Protein AF-0000000083585480 (afdb_homodimer)

InterPro domains:
  IPR002100 Transcription factor, MADS-box [PF00319] (10-57)
  IPR002100 Transcription factor, MADS-box [PR00404] (3-23)
  IPR002100 Transcription factor, MADS-box [PR00404] (23-38)
  IPR002100 Transcription factor, MADS-box [PR00404] (38-59)
  IPR002100 Transcription factor, MADS-box [PS00350] (3-57)
  IPR002100 Transcription factor, MADS-box [PS50066] (1-61)
  IPR002100 Transcription factor, MADS-box [SM00432] (1-60)
  IPR033896 MADS MEF2-like, N-terminal [cd00265] (3-59)
  IPR036879 Transcription factor, MADS-box superfamily [G3DSA:3.40.1810.10] (13-82)
  IPR036879 Transcription factor, MADS-box superfamily [SSF55455] (3-63)
  IPR050142 MADS-box/MEF2 Transcription Factor [PTHR48019] (3-71)

Radius of gyration: 16.25 Å; Cα contacts (8 Å, |Δi|>4): 238; chains: 2; bounding box: 29×41×43 Å

pLDDT: mean 79.01, std 20.51, range [36.31, 98.44]

Sequence (168 aa):
MVRGKTQLRRIENAASRQVTFSKRRNGLLKKAFELSVLCDVEVALMVFSPTGRLYEFASAGWNPPSTPPLEFENFTQKVEKMQCMVRGKTQLRRIENAASRQVTFSKRRNGLLKKAFELSVLCDVEVALMVFSPTGRLYEFASAGWNPPSTPPLEFENFTQKVEKMQC

Secondary structure (DSSP, 8-state):
---S--------SHHHHHHHHHHHHHHHHHHHHHHHHHHT--EEEEEE-TT--EEEEE-TT----S--HHHHHHHHHHHHHTT-/---S--------SHHHHHHHHHHHHHHHHHHHHHHHHHHT--EEEEEE-TT--EEEEE-TT-------HHHHHHHHHHHHHTT-

Nearest PDB structures (foldseek):
  6byy-assembly1_B  TM=8.348E-01  e=2.555E-05  Homo sapiens
  1egw-assembly1_B  TM=7.580E-01  e=1.504E-05  Homo sapiens
  3p57-assembly1_D  TM=7.528E-01  e=2.095E-05  Homo sapiens
  1hbx-assembly1_A  TM=6.813E-01  e=1.717E-05  Homo sapiens
  1k6o-assembly1_C  TM=7.083E-01  e=4.954E-05  Homo sapiens

Solvent-accessible surface area (backbone atoms only — not comparable to full-atom values): 9163 Å² total; per-residue (Å²): 125,88,74,61,92,64,78,88,54,59,50,79,54,62,71,60,24,51,53,49,42,54,53,49,50,53,49,51,52,49,50,48,52,48,49,21,43,33,47,66,31,45,31,40,38,39,36,35,43,88,88,56,52,80,46,76,48,65,38,85,73,40,45,11,58,86,49,64,64,60,63,51,48,48,46,49,44,49,55,51,41,25,37,78,124,88,75,62,92,61,76,88,53,58,50,79,54,61,71,60,24,51,53,50,43,54,52,50,50,52,49,52,51,50,50,48,51,47,49,20,42,32,47,66,30,44,30,39,38,39,37,34,44,88,87,56,51,78,46,75,48,66,39,86,74,41,47,10,58,86,49,64,66,60,62,51,46,48,46,49,44,49,55,51,42,21,36,79

Foldseek 3Di:
DPPPPDDDDQDDDPVVNVVCCVVVVVVVQVVQAVCCVVVVDWDKDWDADPVGDIDIDTDPPPPPDVPPPVVVVVVVVVVVVVVD/DPPPPDDDDQDDDPVVNVVCCVVVVVVVQVVQAVCCVVVVDWDKDWDADPVGDIDIDTHPPPPPDPPPPVVVVVVVVVVVVVVD

Structure (mmCIF, N/CA/C/O backbone):
data_AF-0000000083585480-model_v1
#
loop_
_entity.id
_entity.type
_entity.pdbx_description
1 polymer 'Agamous-like MADS-box protein AGL14'
#
loop_
_atom_site.group_PDB
_atom_site.id
_atom_site.type_symbol
_atom_site.label_atom_id
_atom_site.label_alt_id
_atom_site.label_comp_id
_atom_site.label_asym_id
_atom_site.label_entity_id
_atom_site.label_seq_id
_atom_site.pdbx_PDB_ins_code
_atom_site.Cartn_x
_atom_site.Cartn_y
_atom_site.Cartn_z
_atom_site.occupancy
_atom_site.B_iso_or_equiv
_atom_site.auth_seq_id
_atom_site.auth_comp_id
_atom_site.auth_asym_id
_atom_site.auth_atom_id
_atom_site.pdbx_PDB_model_num
ATOM 1 N N . MET A 1 1 ? -3.621 17.375 -15.594 1 36.69 1 MET A N 1
ATOM 2 C CA . MET A 1 1 ? -3.092 17.75 -14.289 1 36.69 1 MET A CA 1
ATOM 3 C C . MET A 1 1 ? -1.708 18.375 -14.43 1 36.69 1 MET A C 1
ATOM 5 O O . MET A 1 1 ? -0.917 17.969 -15.281 1 36.69 1 MET A O 1
ATOM 9 N N . VAL A 1 2 ? -1.592 19.688 -14.211 1 37.06 2 VAL A N 1
ATOM 10 C CA . VAL A 1 2 ? -0.38 20.484 -14.352 1 37.06 2 VAL A CA 1
ATOM 11 C C . VAL A 1 2 ? 0.831 19.672 -13.898 1 37.06 2 VAL A C 1
ATOM 13 O O . VAL A 1 2 ? 0.869 19.188 -12.766 1 37.06 2 VAL A O 1
ATOM 16 N N . ARG A 1 3 ? 1.473 19.094 -14.82 1 44.59 3 ARG A N 1
ATOM 17 C CA . ARG A 1 3 ? 2.633 18.219 -14.719 1 44.59 3 ARG A CA 1
ATOM 18 C C . ARG A 1 3 ? 3.793 18.922 -14.023 1 44.59 3 ARG A C 1
ATOM 20 O O . ARG A 1 3 ? 4.938 18.469 -14.102 1 44.59 3 ARG A O 1
ATOM 27 N N . GLY A 1 4 ? 3.691 20.281 -13.766 1 44.56 4 GLY A N 1
ATOM 28 C CA . GLY A 1 4 ? 4.922 20.844 -13.234 1 44.56 4 GLY A CA 1
ATOM 29 C C . GLY A 1 4 ? 5.473 20.078 -12.047 1 44.56 4 GLY A C 1
ATOM 30 O O . GLY A 1 4 ? 4.758 19.297 -11.43 1 44.56 4 GLY A O 1
ATOM 31 N N . LYS A 1 5 ? 6.816 20 -12.008 1 55.25 5 LYS A N 1
ATOM 32 C CA . LYS A 1 5 ? 7.52 19.375 -10.883 1 55.25 5 LYS A CA 1
ATOM 33 C C . LYS A 1 5 ? 6.984 19.891 -9.555 1 55.25 5 LYS A C 1
ATOM 35 O O . LYS A 1 5 ? 7.426 20.938 -9.055 1 55.25 5 LYS A O 1
ATOM 40 N N . THR A 1 6 ? 5.555 20.062 -9.484 1 62.16 6 THR A N 1
ATOM 41 C CA . THR A 1 6 ? 5.043 20.641 -8.25 1 62.16 6 THR A CA 1
ATOM 42 C C . THR A 1 6 ? 5.449 19.797 -7.047 1 62.16 6 THR A C 1
ATOM 44 O O . THR A 1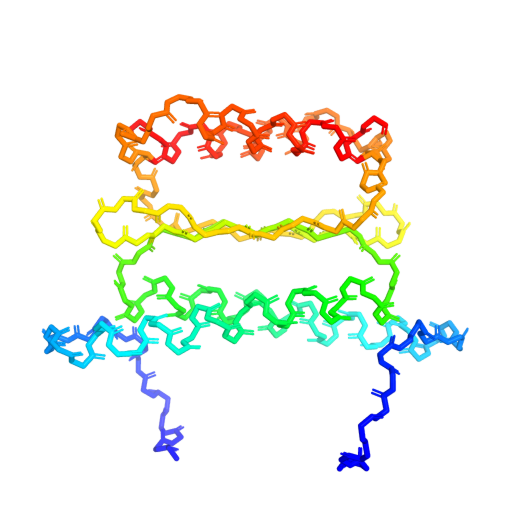 6 ? 5.465 18.578 -7.117 1 62.16 6 THR A O 1
ATOM 47 N N . GLN A 1 7 ? 6.039 20.469 -6.121 1 80.38 7 GLN A N 1
ATOM 48 C CA . GLN A 1 7 ? 6.375 19.875 -4.836 1 80.38 7 GLN A CA 1
ATOM 49 C C . GLN A 1 7 ? 5.145 19.266 -4.164 1 80.38 7 GLN A C 1
ATOM 51 O O . GLN A 1 7 ? 4.074 19.891 -4.152 1 80.38 7 GLN A O 1
ATOM 56 N N . LEU A 1 8 ? 5.168 18.047 -4.012 1 92 8 LEU A N 1
ATOM 57 C CA . LEU A 1 8 ? 4.102 17.375 -3.275 1 92 8 LEU A CA 1
ATOM 58 C C . LEU A 1 8 ? 3.941 17.969 -1.883 1 92 8 LEU A C 1
ATOM 60 O O . LEU A 1 8 ? 4.871 17.922 -1.071 1 92 8 LEU A O 1
ATOM 64 N N . ARG A 1 9 ? 2.797 18.703 -1.69 1 93.56 9 ARG A N 1
ATOM 65 C CA . ARG A 1 9 ? 2.516 19.312 -0.392 1 93.56 9 ARG A CA 1
ATOM 66 C C . ARG A 1 9 ? 1.126 18.922 0.102 1 93.56 9 ARG A C 1
ATOM 68 O O . ARG A 1 9 ? 0.246 18.594 -0.697 1 93.56 9 ARG A O 1
ATOM 75 N N . ARG A 1 10 ? 0.971 19.078 1.41 1 95.88 10 ARG A N 1
ATOM 76 C CA . ARG A 1 10 ? -0.32 18.844 2.047 1 95.88 10 ARG A CA 1
ATOM 77 C C . ARG A 1 10 ? -1.397 19.75 1.46 1 95.88 10 ARG A C 1
ATOM 79 O O . ARG A 1 10 ? -1.161 20.938 1.23 1 95.88 10 ARG A O 1
ATOM 86 N N . ILE A 1 11 ? -2.471 19.125 1.233 1 96.5 11 ILE A N 1
ATOM 87 C CA . ILE A 1 11 ? -3.623 19.906 0.784 1 96.5 11 ILE A CA 1
ATOM 88 C C . ILE A 1 11 ? -4.188 20.719 1.949 1 96.5 11 ILE A C 1
ATOM 90 O O . ILE A 1 11 ? -4.578 20.156 2.973 1 96.5 11 ILE A O 1
ATOM 94 N N . GLU A 1 12 ? -4.305 21.984 1.829 1 97 12 GLU A N 1
ATOM 95 C CA . GLU A 1 12 ? -4.672 22.859 2.928 1 97 12 GLU A CA 1
ATOM 96 C C . GLU A 1 12 ? -6.184 22.906 3.131 1 97 12 GLU A C 1
ATOM 98 O O . GLU A 1 12 ? -6.66 22.984 4.266 1 97 12 GLU A O 1
ATOM 103 N N . ASN A 1 13 ? -6.914 22.969 2.082 1 96.94 13 ASN A N 1
ATOM 104 C CA . ASN A 1 13 ? -8.367 22.938 2.217 1 96.94 13 ASN A CA 1
ATOM 105 C C . ASN A 1 13 ? -8.852 21.594 2.766 1 96.94 13 ASN A C 1
ATOM 107 O O . ASN A 1 13 ? -8.625 20.547 2.154 1 96.94 13 ASN A O 1
ATOM 111 N N . ALA A 1 14 ? -9.516 21.641 3.857 1 95.94 14 ALA A N 1
ATOM 112 C CA . ALA A 1 14 ? -9.906 20.422 4.57 1 95.94 14 ALA A CA 1
ATOM 113 C C . ALA A 1 14 ? -10.867 19.578 3.734 1 95.94 14 ALA A C 1
ATOM 115 O O . ALA A 1 14 ? -10.758 18.359 3.709 1 95.94 14 ALA A O 1
ATOM 116 N N . ALA A 1 15 ? -11.812 20.25 3.195 1 97.06 15 ALA A N 1
ATOM 117 C CA . ALA A 1 15 ? -12.797 19.516 2.395 1 97.06 15 ALA A CA 1
ATOM 118 C C . ALA A 1 15 ? -12.125 18.812 1.219 1 97.06 15 ALA A C 1
ATOM 120 O O . ALA A 1 15 ? -12.391 17.641 0.963 1 97.06 15 ALA A O 1
ATOM 121 N N . SER A 1 16 ? -11.242 19.531 0.553 1 97.88 16 SER A N 1
ATOM 122 C CA . SER A 1 16 ? -10.516 18.938 -0.564 1 97.88 16 SER A CA 1
ATOM 123 C C . SER A 1 16 ? -9.602 17.812 -0.092 1 97.88 16 SER A C 1
ATOM 125 O O . SER A 1 16 ? -9.469 16.781 -0.768 1 97.88 16 SER A O 1
ATOM 127 N N . ARG A 1 17 ? -8.984 17.984 1.03 1 97.38 17 ARG A N 1
ATOM 128 C CA . ARG A 1 17 ? -8.086 16.984 1.589 1 97.38 17 ARG A CA 1
ATOM 129 C C . ARG A 1 17 ? -8.844 15.695 1.904 1 97.38 17 ARG A C 1
ATOM 131 O O . ARG A 1 17 ? -8.352 14.594 1.633 1 97.38 17 ARG A O 1
ATOM 138 N N . GLN A 1 18 ? -9.992 15.875 2.43 1 97 18 GLN A N 1
ATOM 139 C CA . GLN A 1 18 ? -10.805 14.719 2.775 1 97 18 GLN A CA 1
ATOM 140 C C . GLN A 1 18 ? -11.234 13.953 1.527 1 97 18 GLN A C 1
ATOM 142 O O . GLN A 1 18 ? -11.242 12.727 1.518 1 97 18 GLN A O 1
ATOM 147 N N . VAL A 1 19 ? -11.688 14.711 0.53 1 98 19 VAL A N 1
ATOM 148 C CA . VAL A 1 19 ? -12.109 14.086 -0.717 1 98 19 VAL A CA 1
ATOM 149 C C . VAL A 1 19 ? -10.938 13.344 -1.351 1 98 19 VAL A C 1
ATOM 151 O O . VAL A 1 19 ? -11.086 12.203 -1.787 1 98 19 VAL A O 1
ATOM 154 N N 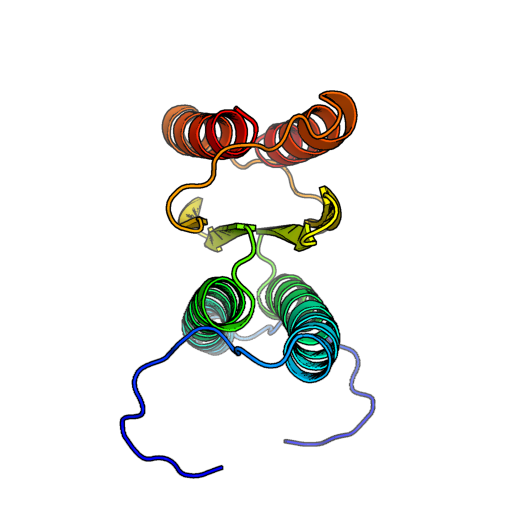. THR A 1 20 ? -9.789 14.008 -1.407 1 97.94 20 THR A N 1
ATOM 155 C CA . THR A 1 20 ? -8.586 13.383 -1.964 1 97.94 20 THR A CA 1
ATOM 156 C C . THR A 1 20 ? -8.211 12.133 -1.179 1 97.94 20 THR A C 1
ATOM 158 O O . THR A 1 20 ? -7.91 11.094 -1.767 1 97.94 20 THR A O 1
ATOM 161 N N . PHE A 1 21 ? -8.242 12.188 0.13 1 97.94 21 PHE A N 1
ATOM 162 C CA . PHE A 1 21 ? -7.914 11.047 0.976 1 97.94 21 PHE A CA 1
ATOM 163 C C . PHE A 1 21 ? -8.766 9.836 0.613 1 97.94 21 PHE A C 1
ATOM 165 O O . PHE A 1 21 ? -8.242 8.734 0.416 1 97.94 21 PHE A O 1
ATOM 172 N N . SER A 1 22 ? -10.023 10.102 0.481 1 97.62 22 SER A N 1
ATOM 173 C CA . SER A 1 22 ? -10.945 9.008 0.189 1 97.62 22 SER A CA 1
ATOM 174 C C . SER A 1 22 ? -10.641 8.375 -1.166 1 97.62 22 SER A C 1
ATOM 176 O O . SER A 1 22 ? -10.609 7.148 -1.291 1 97.62 22 SER A O 1
ATOM 178 N N . LYS A 1 23 ? -10.469 9.203 -2.08 1 98.19 23 LYS A N 1
ATOM 179 C CA . LYS A 1 23 ? -10.234 8.719 -3.438 1 98.19 23 LYS A CA 1
ATOM 180 C C . LYS A 1 23 ? -8.914 7.953 -3.531 1 98.19 23 LYS A C 1
ATOM 182 O O . LYS A 1 23 ? -8.875 6.836 -4.047 1 98.19 23 LYS A O 1
ATOM 187 N N . ARG A 1 24 ? -7.934 8.57 -3.016 1 98.44 24 ARG A N 1
ATOM 188 C CA . ARG A 1 24 ? -6.609 7.965 -3.148 1 98.44 24 ARG A CA 1
ATOM 189 C C . ARG A 1 24 ? -6.488 6.719 -2.281 1 98.44 24 ARG A C 1
ATOM 191 O O . ARG A 1 24 ? -5.812 5.758 -2.656 1 98.44 24 ARG A O 1
ATOM 198 N N . ARG A 1 25 ? -7.02 6.797 -1.148 1 97.62 25 ARG A N 1
ATOM 199 C CA . ARG A 1 25 ? -7.023 5.613 -0.296 1 97.62 25 ARG A CA 1
ATOM 200 C C . ARG A 1 25 ? -7.621 4.414 -1.025 1 97.62 25 ARG A C 1
ATOM 202 O O . ARG A 1 25 ? -7.023 3.338 -1.059 1 97.62 25 ARG A O 1
ATOM 209 N N . ASN A 1 26 ? -8.812 4.641 -1.577 1 97.81 26 ASN A N 1
ATOM 210 C CA . ASN A 1 26 ? -9.477 3.562 -2.305 1 97.81 26 ASN A CA 1
ATOM 211 C C . ASN A 1 26 ? -8.625 3.07 -3.471 1 97.81 26 ASN A C 1
ATOM 213 O O . ASN A 1 26 ? -8.531 1.866 -3.715 1 97.81 26 ASN A O 1
ATOM 217 N N . GLY A 1 27 ? -8.062 4.012 -4.156 1 98.06 27 GLY A N 1
ATOM 218 C CA . GLY A 1 27 ? -7.191 3.643 -5.262 1 98.06 27 GLY A CA 1
ATOM 219 C C . GLY A 1 27 ? -5.988 2.826 -4.82 1 98.06 27 GLY A C 1
ATOM 220 O O . GLY A 1 27 ? -5.613 1.857 -5.484 1 98.06 27 GLY A O 1
ATOM 22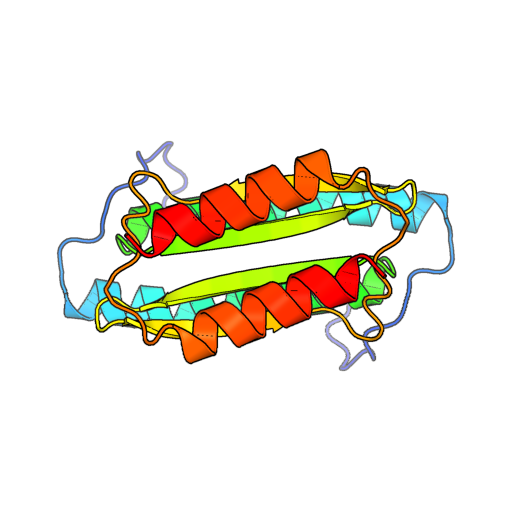1 N N . LEU A 1 28 ? -5.367 3.209 -3.764 1 98.19 28 LEU A N 1
ATOM 222 C CA . LEU A 1 28 ? -4.195 2.52 -3.232 1 98.19 28 LEU A CA 1
ATOM 223 C C . LEU A 1 28 ? -4.539 1.086 -2.844 1 98.19 28 LEU A C 1
ATOM 225 O O . LEU A 1 28 ? -3.799 0.156 -3.174 1 98.19 28 LEU A O 1
ATOM 229 N N . LEU A 1 29 ? -5.691 0.923 -2.186 1 97.38 29 LEU A N 1
ATOM 230 C CA . LEU A 1 29 ? -6.125 -0.408 -1.775 1 97.38 29 LEU A CA 1
ATOM 231 C C . LEU A 1 29 ? -6.391 -1.292 -2.988 1 97.38 29 LEU A C 1
ATOM 233 O O . LEU A 1 29 ? -6.012 -2.465 -3.002 1 97.38 29 LEU A O 1
ATOM 237 N N . LYS A 1 30 ? -6.973 -0.721 -3.977 1 97.31 30 LYS A N 1
ATOM 238 C CA . LYS A 1 30 ? -7.25 -1.464 -5.203 1 97.31 30 LYS A CA 1
ATOM 239 C C . LYS A 1 30 ? -5.953 -1.901 -5.883 1 97.31 30 LYS A C 1
ATOM 241 O O . LYS A 1 30 ? -5.832 -3.047 -6.324 1 97.31 30 LYS A O 1
ATOM 246 N N . LYS A 1 31 ? -5.113 -0.989 -5.938 1 97.94 31 LYS A N 1
ATOM 247 C CA . LYS A 1 31 ? -3.85 -1.297 -6.602 1 97.94 31 LYS A CA 1
ATOM 248 C C . LYS A 1 31 ? -3.072 -2.363 -5.836 1 97.94 31 LYS A C 1
ATOM 250 O O . LYS A 1 31 ? -2.365 -3.176 -6.438 1 97.94 31 LYS A O 1
ATOM 255 N N . ALA A 1 32 ? -3.096 -2.322 -4.543 1 97.38 32 ALA A N 1
ATOM 256 C CA . ALA A 1 32 ? -2.455 -3.354 -3.729 1 97.38 32 ALA A CA 1
ATOM 257 C C . ALA A 1 32 ? -3.049 -4.73 -4.02 1 97.38 32 ALA A C 1
ATOM 259 O O . ALA A 1 32 ? -2.314 -5.707 -4.176 1 97.38 32 ALA A O 1
ATOM 260 N N . PHE A 1 33 ? -4.328 -4.836 -4.051 1 96.12 33 PHE A N 1
ATOM 261 C CA . PHE A 1 33 ? -5.02 -6.074 -4.375 1 96.12 33 PHE A CA 1
ATOM 262 C C . PHE A 1 33 ? -4.613 -6.578 -5.758 1 96.12 33 PHE A C 1
ATOM 264 O O . PHE A 1 33 ? -4.301 -7.758 -5.926 1 96.12 33 PHE A O 1
ATOM 271 N N . GLU A 1 34 ? -4.668 -5.715 -6.691 1 97 34 GLU A N 1
ATOM 272 C CA . GLU A 1 34 ? -4.312 -6.086 -8.055 1 97 34 GLU A CA 1
ATOM 273 C C . GLU A 1 34 ? -2.889 -6.633 -8.125 1 97 34 GLU A C 1
ATOM 275 O O . GLU A 1 34 ? -2.641 -7.648 -8.781 1 97 34 GLU A O 1
ATOM 280 N N . LEU A 1 35 ? -2.02 -5.883 -7.512 1 96.88 35 LEU A N 1
ATOM 281 C CA . LEU A 1 35 ? -0.632 -6.336 -7.5 1 96.88 35 LEU A CA 1
ATOM 282 C C . LEU A 1 35 ? -0.521 -7.746 -6.93 1 96.88 35 LEU A C 1
ATOM 284 O O . LEU A 1 35 ? 0.181 -8.594 -7.488 1 96.88 35 LEU A O 1
ATOM 288 N N . SER A 1 36 ? -1.19 -7.965 -5.805 1 95.69 36 SER A N 1
ATOM 289 C CA . SER A 1 36 ? -1.125 -9.266 -5.145 1 95.69 36 SER A CA 1
ATOM 290 C C . SER A 1 36 ? -1.609 -10.383 -6.066 1 95.69 36 SER A C 1
ATOM 292 O O . SER A 1 36 ? -1.023 -11.461 -6.098 1 95.69 36 SER A O 1
ATOM 294 N N . VAL A 1 37 ? -2.609 -10.164 -6.848 1 95.25 37 VAL A N 1
ATOM 295 C CA . VAL A 1 37 ? -3.205 -11.188 -7.703 1 95.25 37 VAL A CA 1
ATOM 296 C C . VAL A 1 37 ? -2.381 -11.336 -8.977 1 95.25 37 VAL A C 1
ATOM 298 O O . VAL A 1 37 ? -2.027 -12.453 -9.367 1 95.25 37 VAL A O 1
ATOM 301 N N . LEU A 1 38 ? -2.047 -10.258 -9.594 1 96.12 38 LEU A N 1
ATOM 302 C CA . LEU A 1 38 ? -1.34 -10.305 -10.875 1 96.12 38 LEU A CA 1
ATOM 303 C C . LEU A 1 38 ? 0.009 -11 -10.727 1 96.12 38 LEU A C 1
ATOM 305 O O . LEU A 1 38 ? 0.433 -11.734 -11.617 1 96.12 38 LEU A O 1
ATOM 309 N N . CYS A 1 39 ? 0.604 -10.695 -9.602 1 96.81 39 CYS A N 1
ATOM 310 C CA . CYS A 1 39 ? 1.984 -11.148 -9.484 1 96.81 39 CYS A CA 1
ATOM 311 C C . CYS A 1 39 ? 2.105 -12.266 -8.461 1 96.81 39 CYS A C 1
ATOM 313 O O . CYS A 1 39 ? 3.207 -12.742 -8.18 1 96.81 39 CYS A O 1
ATOM 315 N N . ASP A 1 40 ? 1.022 -12.625 -7.871 1 94.12 40 ASP A N 1
ATOM 316 C CA . ASP A 1 40 ? 1.02 -13.695 -6.887 1 94.12 40 ASP A CA 1
ATOM 317 C C . ASP A 1 40 ? 2.035 -13.43 -5.777 1 94.12 40 ASP A C 1
ATOM 319 O O . ASP A 1 40 ? 2.883 -14.281 -5.488 1 94.12 40 ASP A O 1
ATOM 323 N N . VAL A 1 41 ? 1.943 -12.297 -5.223 1 93.56 41 VAL A N 1
ATOM 324 C CA . VAL A 1 41 ? 2.861 -11.898 -4.16 1 93.56 41 VAL A CA 1
ATOM 325 C C . VAL A 1 41 ? 2.072 -11.484 -2.922 1 93.56 41 VAL A C 1
ATOM 327 O O . VAL A 1 41 ? 0.855 -11.297 -2.986 1 93.56 41 VAL A O 1
ATOM 330 N N . GLU A 1 42 ? 2.783 -11.367 -1.859 1 90.12 42 GLU A N 1
ATOM 331 C CA . GLU A 1 42 ? 2.184 -10.93 -0.602 1 90.12 42 GLU A CA 1
ATOM 332 C C . GLU A 1 42 ? 2.297 -9.414 -0.436 1 90.12 42 GLU A C 1
ATOM 334 O O . GLU A 1 42 ? 3.381 -8.844 -0.578 1 90.12 42 GLU A O 1
ATOM 339 N N . VAL A 1 43 ? 1.214 -8.836 -0.173 1 93.31 43 VAL A N 1
ATOM 340 C CA . VAL A 1 43 ? 1.131 -7.395 0.024 1 93.31 43 VAL A CA 1
ATOM 341 C C . VAL A 1 43 ? 0.321 -7.094 1.283 1 93.31 43 VAL A C 1
ATOM 343 O O . VAL A 1 43 ? -0.713 -7.719 1.529 1 93.31 43 VAL A O 1
ATOM 346 N N . ALA A 1 44 ? 0.812 -6.195 2.082 1 90.88 44 ALA A N 1
ATOM 347 C CA . ALA A 1 44 ? 0.08 -5.652 3.225 1 90.88 44 ALA A CA 1
ATOM 348 C C . ALA A 1 44 ? 0.107 -4.125 3.217 1 90.88 44 ALA A C 1
ATOM 350 O O . ALA A 1 44 ? 1.149 -3.518 2.959 1 90.88 44 ALA A O 1
ATOM 351 N N . LEU A 1 45 ? -1.038 -3.518 3.467 1 92.75 45 LEU A N 1
ATOM 352 C CA . LEU A 1 45 ? -1.191 -2.068 3.428 1 92.75 45 LEU A CA 1
ATOM 353 C C . LEU A 1 45 ? -2.072 -1.584 4.574 1 92.75 45 LEU A C 1
ATOM 355 O O . LEU A 1 45 ? -3.105 -2.188 4.867 1 92.75 45 LEU A O 1
ATOM 359 N N . MET A 1 46 ? -1.617 -0.505 5.172 1 91.94 46 MET A N 1
ATOM 360 C CA . MET A 1 46 ? -2.391 0.148 6.223 1 91.94 46 MET A CA 1
ATOM 361 C C . MET A 1 46 ? -2.451 1.655 6 1 91.94 46 MET A C 1
ATOM 363 O O . MET A 1 46 ? -1.425 2.293 5.754 1 91.94 46 MET A O 1
ATOM 367 N N . VAL A 1 47 ? -3.588 2.158 6.129 1 92.94 47 VAL A N 1
ATOM 368 C CA . VAL A 1 47 ? -3.803 3.598 6.02 1 92.94 47 VAL A CA 1
ATOM 369 C C . VAL A 1 47 ? -4.652 4.086 7.191 1 92.94 47 VAL A C 1
ATOM 371 O O . VAL A 1 47 ? -5.715 3.523 7.469 1 92.94 47 VAL A O 1
ATOM 374 N N . PHE A 1 48 ? -4.227 5.086 7.75 1 90.19 48 PHE A N 1
ATOM 375 C CA . PHE A 1 48 ? -4.992 5.672 8.844 1 90.19 48 PHE A CA 1
ATOM 376 C C . PHE A 1 48 ? -5.613 7 8.43 1 90.19 48 PHE A C 1
ATOM 378 O O . PHE A 1 48 ? -4.941 7.836 7.82 1 90.19 48 PHE A O 1
ATOM 385 N N . SER A 1 49 ? -6.84 7.09 8.82 1 89.69 49 SER A N 1
ATOM 386 C CA . SER A 1 49 ? -7.457 8.391 8.602 1 89.69 49 SER A CA 1
ATOM 387 C C . SER A 1 49 ? -6.992 9.406 9.648 1 89.69 49 SER A C 1
ATOM 389 O O . SER A 1 49 ? -6.414 9.031 10.664 1 89.69 49 SER A O 1
ATOM 391 N N . PRO A 1 50 ? -7.34 10.703 9.305 1 87.94 50 PRO A N 1
ATOM 392 C CA . PRO A 1 50 ? -7.02 11.727 10.312 1 87.94 50 PRO A CA 1
ATOM 393 C C . PRO A 1 50 ? -7.742 11.492 11.633 1 87.94 50 PRO A C 1
ATOM 395 O O . PRO A 1 50 ? -7.238 11.883 12.695 1 87.94 50 PRO A O 1
ATOM 398 N N . THR A 1 51 ? -8.852 10.875 11.586 1 87.38 51 THR A N 1
ATOM 399 C CA . THR A 1 51 ? -9.625 10.625 12.797 1 87.38 51 THR A CA 1
ATOM 400 C C . THR A 1 51 ? -9.172 9.336 13.477 1 87.38 51 THR A C 1
ATOM 402 O O . THR A 1 51 ? -9.695 8.961 14.523 1 87.38 51 THR A O 1
ATOM 405 N N . GLY A 1 52 ? -8.281 8.531 12.828 1 81.31 52 GLY A N 1
ATOM 406 C CA . GLY A 1 52 ? -7.727 7.336 13.445 1 81.31 52 GLY A CA 1
ATOM 407 C C . GLY A 1 52 ? -8.344 6.055 12.922 1 81.31 52 GLY A C 1
ATOM 408 O O . GLY A 1 52 ? -8.023 4.965 13.398 1 81.31 52 GLY A O 1
ATOM 409 N N . ARG A 1 53 ? -9.242 6.25 12.016 1 86.75 53 ARG A N 1
ATOM 410 C CA . ARG A 1 53 ? -9.828 5.051 11.422 1 86.75 53 ARG A CA 1
ATOM 411 C C . ARG A 1 53 ? -8.82 4.316 10.547 1 86.75 53 ARG A C 1
ATOM 413 O O . ARG A 1 53 ? -8.117 4.934 9.75 1 86.75 53 ARG A O 1
ATOM 420 N N . LEU A 1 54 ? -8.758 2.932 10.766 1 85.69 54 LEU A N 1
ATOM 421 C CA . LEU A 1 54 ? -7.797 2.121 10.031 1 85.69 54 LEU A CA 1
ATOM 422 C C . LEU A 1 54 ? -8.438 1.52 8.781 1 85.69 54 LEU A C 1
ATOM 424 O O . LEU A 1 54 ? -9.531 0.959 8.852 1 85.69 54 LEU A O 1
ATOM 428 N N . TYR A 1 55 ? -7.855 1.683 7.594 1 91.38 55 TYR A N 1
ATOM 429 C CA . TYR A 1 55 ? -8.117 0.962 6.352 1 91.38 55 TYR A CA 1
ATOM 430 C C . TYR A 1 55 ? -6.969 0.025 6.008 1 91.38 55 TYR A C 1
ATOM 432 O O . TYR A 1 55 ? -5.797 0.41 6.098 1 91.38 55 TYR A O 1
ATOM 440 N N . GLU A 1 56 ? -7.289 -1.201 5.652 1 88.69 56 GLU A N 1
ATOM 441 C CA . GLU A 1 56 ? -6.18 -2.127 5.449 1 88.69 56 GLU A CA 1
ATOM 442 C C . GLU A 1 56 ? -6.492 -3.129 4.34 1 88.69 56 GLU A C 1
ATOM 444 O O . GLU A 1 56 ? -7.656 -3.324 3.982 1 88.69 56 GLU A O 1
ATOM 449 N N . PHE A 1 57 ? -5.441 -3.666 3.785 1 90.94 57 PHE A N 1
ATOM 450 C CA . PHE A 1 57 ? -5.438 -4.773 2.836 1 90.94 57 PHE A CA 1
ATOM 451 C C . PHE A 1 57 ? -4.281 -5.727 3.121 1 90.94 57 PHE A C 1
ATOM 453 O O . PHE A 1 57 ? -3.174 -5.289 3.441 1 90.94 57 PHE A O 1
ATOM 460 N N . ALA A 1 58 ? -4.613 -7 3.119 1 88 58 ALA A N 1
ATOM 461 C CA . ALA A 1 58 ? -3.594 -8.039 3.193 1 88 58 ALA A CA 1
ATOM 462 C C . ALA A 1 58 ? -3.906 -9.188 2.232 1 88 58 ALA A C 1
ATOM 464 O O . ALA A 1 58 ? -5.055 -9.617 2.131 1 88 58 ALA A O 1
ATOM 465 N N . SER A 1 59 ? -2.873 -9.508 1.384 1 87.62 59 SER A N 1
ATOM 466 C CA . SER A 1 59 ? -3.059 -10.594 0.426 1 87.62 59 SER A CA 1
ATOM 467 C C . SER A 1 59 ? -3.48 -11.883 1.125 1 87.62 59 SER A C 1
ATOM 469 O O . SER A 1 59 ? -3.195 -12.078 2.309 1 87.62 59 SER A O 1
ATOM 471 N N . ALA A 1 60 ? -4.23 -12.742 0.177 1 65.62 60 ALA A N 1
ATOM 472 C CA . ALA A 1 60 ? -4.742 -14.008 0.706 1 65.62 60 ALA A CA 1
ATOM 473 C C . ALA A 1 60 ? -3.604 -14.984 0.985 1 65.62 60 ALA A C 1
ATOM 475 O O . ALA A 1 60 ? -2.686 -15.125 0.174 1 65.62 60 ALA A O 1
ATOM 476 N N . GLY A 1 61 ? -3.699 -15.727 1.851 1 57.56 61 GLY A N 1
ATOM 477 C CA . GLY A 1 61 ? -2.758 -16.781 2.186 1 57.56 61 GLY A CA 1
ATOM 478 C C . GLY A 1 61 ? -1.465 -16.266 2.785 1 57.56 61 GLY A C 1
ATOM 479 O O . GLY A 1 61 ? -0.443 -16.953 2.768 1 57.56 61 GLY A O 1
ATOM 480 N N . TRP A 1 62 ? -1.354 -15.109 2.822 1 49.66 62 TRP A N 1
ATOM 481 C CA . TRP A 1 62 ? -0.151 -14.531 3.406 1 49.66 62 TRP A CA 1
ATOM 482 C C . TRP A 1 62 ? 0.46 -15.469 4.441 1 49.66 62 TRP A C 1
ATOM 484 O O . TRP A 1 62 ? -0.133 -15.719 5.492 1 49.66 62 TRP A O 1
ATOM 494 N N . ASN A 1 63 ? 1.07 -16.547 3.834 1 43.91 63 ASN A N 1
ATOM 495 C CA . ASN A 1 63 ? 1.938 -17.375 4.66 1 43.91 63 ASN A CA 1
ATOM 496 C C . ASN A 1 63 ? 3.312 -16.734 4.848 1 43.91 63 ASN A C 1
ATOM 498 O O . ASN A 1 63 ? 4.016 -16.469 3.873 1 43.91 63 ASN A O 1
ATOM 502 N N . PRO A 1 64 ? 3.598 -16.141 5.848 1 43.22 64 PRO A N 1
ATOM 503 C CA . PRO A 1 64 ? 4.867 -15.422 6 1 43.22 64 PRO A CA 1
ATOM 504 C C . PRO A 1 64 ? 6.066 -16.234 5.523 1 43.22 64 PRO A C 1
ATOM 506 O O . PRO A 1 64 ? 6.191 -17.422 5.867 1 43.22 64 PRO A O 1
ATOM 509 N N . PRO A 1 65 ? 6.445 -16.188 4.23 1 42.31 65 PRO A N 1
ATOM 510 C CA . PRO A 1 65 ? 7.723 -16.906 4.117 1 42.31 65 PRO A CA 1
ATOM 511 C C . PRO A 1 65 ? 8.633 -16.672 5.324 1 42.31 65 PRO A C 1
ATOM 513 O O . PRO A 1 65 ? 8.453 -15.703 6.066 1 42.31 65 PRO A O 1
ATOM 516 N N . SER A 1 66 ? 9.461 -17.641 5.777 1 44.16 66 SER A N 1
ATOM 517 C CA . SER A 1 66 ? 10.555 -17.5 6.734 1 44.16 66 SER A CA 1
ATOM 518 C C . SER A 1 66 ? 11.266 -16.156 6.559 1 44.16 66 SER A C 1
ATOM 520 O O . SER A 1 66 ? 12.195 -16.047 5.762 1 44.16 66 SER A O 1
ATOM 522 N N . THR A 1 67 ? 10.664 -15.109 6.086 1 49.66 67 THR A N 1
ATOM 523 C CA . THR A 1 67 ? 11.461 -13.883 6.016 1 49.66 67 THR A CA 1
ATOM 524 C C . THR A 1 67 ? 12.148 -13.609 7.352 1 49.66 67 THR A C 1
ATOM 526 O O . THR A 1 67 ? 11.609 -13.93 8.414 1 49.66 67 THR A O 1
ATOM 529 N N . PRO A 1 68 ? 13.367 -13.273 7.234 1 50.91 68 PRO A N 1
ATOM 530 C CA . PRO A 1 68 ? 14.102 -13.102 8.492 1 50.91 68 PRO A CA 1
ATOM 531 C C . PRO A 1 68 ? 13.352 -12.234 9.5 1 50.91 68 PRO A C 1
ATOM 533 O O . PRO A 1 68 ? 12.703 -11.258 9.117 1 50.91 68 PRO A O 1
ATOM 536 N N . PRO A 1 69 ? 12.992 -12.805 10.586 1 53.19 69 PRO A N 1
ATOM 537 C CA . PRO A 1 69 ? 12.336 -12.195 11.742 1 53.19 69 PRO A CA 1
ATOM 538 C C . PRO A 1 69 ? 12.719 -10.727 11.938 1 53.19 69 PRO A C 1
ATOM 540 O O . PRO A 1 69 ? 11.914 -9.93 12.406 1 53.19 69 PRO A O 1
ATOM 543 N N . LEU A 1 70 ? 13.828 -10.469 11.438 1 57.94 70 LEU A N 1
ATOM 544 C CA . LEU A 1 70 ? 14.328 -9.141 11.766 1 57.94 70 LEU A CA 1
ATOM 545 C C . LEU A 1 70 ? 13.609 -8.07 10.953 1 57.94 70 LEU A C 1
ATOM 547 O O . LEU A 1 70 ? 13.281 -7.004 11.477 1 57.94 70 LEU A O 1
ATOM 551 N N . GLU A 1 71 ? 13.477 -8.336 9.688 1 61.25 71 GLU A N 1
ATOM 552 C CA . GLU A 1 71 ? 12.836 -7.32 8.859 1 61.25 71 GLU A CA 1
ATOM 553 C C . GLU A 1 71 ? 11.375 -7.117 9.273 1 61.25 71 GLU A C 1
ATOM 555 O O . GLU A 1 71 ? 10.891 -5.984 9.328 1 61.25 71 GLU A O 1
ATOM 560 N N . PHE A 1 72 ? 10.867 -8.148 9.586 1 61.62 72 PHE A N 1
ATOM 561 C CA . PHE A 1 72 ? 9.484 -8.094 10.047 1 61.62 72 PHE A CA 1
ATOM 562 C C . PHE A 1 72 ? 9.391 -7.359 11.383 1 61.62 72 PHE A C 1
ATOM 564 O O . PHE A 1 72 ? 8.445 -6.602 11.609 1 61.62 72 PHE A O 1
ATOM 571 N N . GLU A 1 73 ? 10.328 -7.781 12.133 1 62.12 73 GLU A N 1
ATOM 572 C CA . GLU A 1 73 ? 10.375 -7.129 13.438 1 62.12 73 GLU A CA 1
ATOM 573 C C . GLU A 1 73 ? 10.539 -5.621 13.297 1 62.12 73 GLU A C 1
ATOM 575 O O . GLU A 1 73 ? 9.914 -4.852 14.031 1 62.12 73 GLU A O 1
ATOM 580 N N . ASN A 1 74 ? 11.375 -5.355 12.344 1 62.66 74 ASN A N 1
ATOM 581 C CA . ASN A 1 74 ? 11.586 -3.928 12.125 1 62.66 74 ASN A CA 1
ATOM 582 C C . ASN A 1 74 ? 10.32 -3.242 11.625 1 62.66 74 ASN A C 1
ATOM 584 O O . ASN A 1 74 ? 10.008 -2.127 12.047 1 62.66 74 ASN A O 1
ATOM 588 N N . PHE A 1 75 ? 9.734 -3.951 10.789 1 64.88 75 PHE A N 1
ATOM 589 C CA . PHE A 1 75 ? 8.492 -3.393 10.273 1 64.88 75 PHE A CA 1
ATOM 590 C C . PHE A 1 75 ? 7.434 -3.309 11.367 1 64.88 75 PHE A C 1
ATOM 592 O O . PHE A 1 75 ? 6.738 -2.299 11.492 1 64.88 75 PHE A O 1
ATOM 599 N N . THR A 1 76 ? 7.336 -4.422 12.047 1 64.81 76 THR A N 1
ATOM 600 C CA . THR A 1 76 ? 6.379 -4.434 13.148 1 64.81 76 THR A CA 1
ATOM 601 C C . THR A 1 76 ? 6.703 -3.336 14.164 1 64.81 76 THR A C 1
ATOM 603 O O . THR A 1 76 ? 5.797 -2.705 14.711 1 64.81 76 THR A O 1
ATOM 606 N N . GLN A 1 77 ? 7.961 -3.209 14.336 1 63.12 77 GLN A N 1
ATOM 607 C CA . GLN A 1 77 ? 8.375 -2.145 15.242 1 63.12 77 GLN A CA 1
ATOM 608 C C . GLN A 1 77 ? 8.016 -0.771 14.68 1 63.12 77 GLN A C 1
ATOM 610 O O . GLN A 1 77 ? 7.574 0.111 15.422 1 63.12 77 GLN A O 1
ATOM 61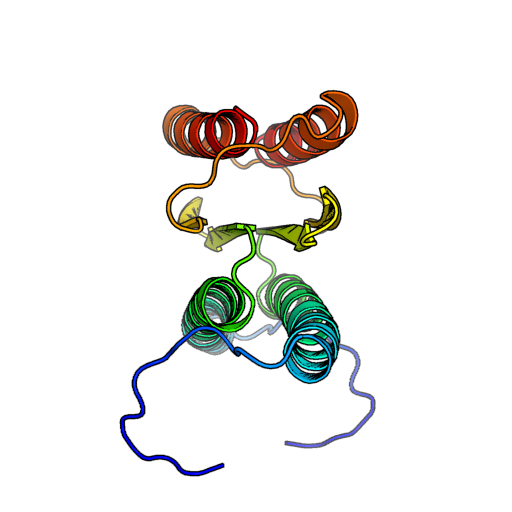5 N N . LYS A 1 78 ? 8.305 -0.77 13.469 1 61.78 78 LYS A N 1
ATOM 616 C CA . LYS A 1 78 ? 7.965 0.488 12.805 1 61.78 78 LYS A CA 1
ATOM 617 C C . LYS A 1 78 ? 6.461 0.752 12.875 1 61.78 78 LYS A C 1
ATOM 619 O O . LYS A 1 78 ? 6.035 1.881 13.125 1 61.78 78 LYS A O 1
ATOM 624 N N . VAL A 1 79 ? 5.777 -0.367 12.648 1 63.66 79 VAL A N 1
ATOM 625 C CA . VAL A 1 79 ? 4.324 -0.258 12.703 1 63.66 79 VAL A CA 1
ATOM 626 C C . VAL A 1 79 ? 3.881 0.043 14.133 1 63.66 79 VAL A C 1
ATOM 628 O O . VAL A 1 79 ? 2.912 0.773 14.352 1 63.66 79 VAL A O 1
ATOM 631 N N . GLU A 1 80 ? 4.668 -0.724 15.047 1 60.66 80 GLU A N 1
ATOM 632 C CA . GLU A 1 80 ? 4.398 -0.492 16.469 1 60.66 80 GLU A CA 1
ATOM 633 C C . GLU A 1 80 ? 4.684 0.957 16.844 1 60.66 80 GLU A C 1
ATOM 635 O O . GLU A 1 80 ? 3.973 1.538 17.672 1 60.66 80 GLU A O 1
ATOM 640 N N . LYS A 1 81 ? 5.727 1.527 16.328 1 56.88 81 LYS A N 1
ATOM 641 C CA . LYS A 1 81 ? 6.102 2.906 16.641 1 56.88 81 LYS A CA 1
ATOM 642 C C . LYS A 1 81 ? 5.133 3.893 15.992 1 56.88 81 LYS A C 1
ATOM 644 O O . LYS A 1 81 ? 4.98 5.023 16.469 1 56.88 81 LYS A O 1
ATOM 649 N N . MET A 1 82 ? 4.508 3.457 14.945 1 54.19 82 MET A N 1
ATOM 650 C CA . MET A 1 82 ? 3.471 4.266 14.312 1 54.19 82 MET A CA 1
ATOM 651 C C . MET A 1 82 ? 2.307 4.504 15.266 1 54.19 82 MET A C 1
ATOM 653 O O . MET A 1 82 ? 1.575 5.488 15.125 1 54.19 82 MET A O 1
ATOM 657 N N . GLN A 1 83 ? 2.191 3.635 16.234 1 47.28 83 GLN A N 1
ATOM 658 C CA . GLN A 1 83 ? 1.065 3.656 17.172 1 47.28 83 GLN A CA 1
ATOM 659 C C . GLN A 1 83 ? 1.377 4.512 18.391 1 47.28 83 GLN A C 1
ATOM 661 O O . GLN A 1 83 ? 0.471 4.887 19.141 1 47.28 83 GLN A O 1
ATOM 666 N N . CYS A 1 84 ? 2.723 4.684 18.672 1 41.03 84 CYS A N 1
ATOM 667 C CA . CYS A 1 84 ? 3.033 5.406 19.906 1 41.03 84 CYS A CA 1
ATOM 668 C C . CYS A 1 84 ? 3.172 6.902 19.641 1 41.03 84 CYS A C 1
ATOM 670 O O . CYS A 1 84 ? 3.672 7.301 18.578 1 41.03 84 CYS A O 1
ATOM 672 N N . MET B 1 1 ? -5.562 -0.035 -22.562 1 37.34 1 MET B N 1
ATOM 673 C CA . MET B 1 1 ? -5.605 -1.347 -21.922 1 37.34 1 MET B CA 1
ATOM 674 C C . MET B 1 1 ? -7.027 -1.898 -21.906 1 37.34 1 MET B C 1
ATOM 676 O O . MET B 1 1 ? -7.992 -1.14 -21.781 1 37.34 1 MET B O 1
ATOM 680 N N . VAL B 1 2 ? -7.293 -2.955 -22.641 1 36.31 2 VAL B N 1
ATOM 681 C CA . VAL B 1 2 ? -8.594 -3.584 -22.828 1 36.31 2 VAL B CA 1
ATOM 682 C C . VAL B 1 2 ? -9.391 -3.527 -21.531 1 36.31 2 VAL B C 1
ATOM 684 O O . VAL B 1 2 ? -8.922 -3.984 -20.484 1 36.31 2 VAL B O 1
ATOM 687 N N . ARG B 1 3 ? -10.234 -2.611 -21.438 1 44.25 3 ARG B N 1
ATOM 688 C CA . ARG B 1 3 ? -11.125 -2.256 -20.344 1 44.25 3 ARG B CA 1
ATOM 689 C C . ARG B 1 3 ? -12.031 -3.426 -19.969 1 44.25 3 ARG B C 1
ATOM 691 O O . ARG B 1 3 ? -13.023 -3.25 -19.266 1 44.25 3 ARG B O 1
ATOM 698 N N . GLY B 1 4 ? -12.094 -4.527 -20.844 1 44.31 4 GLY B N 1
ATOM 699 C CA . GLY B 1 4 ? -13.109 -5.504 -20.469 1 44.31 4 GLY B CA 1
ATOM 700 C C . GLY B 1 4 ? -12.992 -5.961 -19.031 1 44.31 4 GLY B C 1
ATOM 701 O O . GLY B 1 4 ? -11.953 -5.77 -18.391 1 44.31 4 GLY B O 1
ATOM 702 N N . LYS B 1 5 ? -14.172 -6.164 -18.406 1 55.16 5 LYS B N 1
ATOM 703 C CA . LYS B 1 5 ? -14.258 -6.691 -17.047 1 55.16 5 LYS B CA 1
ATOM 704 C C . LYS B 1 5 ? -13.336 -7.895 -16.875 1 55.16 5 LYS B C 1
ATOM 706 O O . LYS B 1 5 ? -13.719 -9.023 -17.188 1 55.16 5 LYS B O 1
ATOM 711 N N . THR B 1 6 ? -12.078 -7.785 -17.516 1 61.69 6 THR B N 1
ATOM 712 C CA . THR B 1 6 ? -11.234 -8.969 -17.422 1 61.69 6 THR B CA 1
ATOM 713 C C . THR B 1 6 ? -10.969 -9.336 -15.969 1 61.69 6 THR B C 1
ATOM 715 O O . THR B 1 6 ? -10.805 -8.461 -15.125 1 61.69 6 THR B O 1
ATOM 718 N N . GLN B 1 7 ? -11.242 -10.57 -15.703 1 80.44 7 GLN B N 1
ATOM 719 C CA . GLN B 1 7 ? -10.945 -11.141 -14.391 1 80.44 7 GLN B CA 1
ATOM 720 C C . GLN B 1 7 ? -9.469 -11 -14.055 1 80.44 7 GLN B C 1
ATOM 722 O O . GLN B 1 7 ? -8.602 -11.242 -14.898 1 80.44 7 GLN B O 1
ATOM 727 N N . LEU B 1 8 ? -9.211 -10.258 -13.086 1 91.94 8 LEU B N 1
ATOM 728 C CA . LEU B 1 8 ? -7.848 -10.141 -12.586 1 91.94 8 LEU B CA 1
ATOM 729 C C . LEU B 1 8 ? -7.266 -11.508 -12.25 1 91.94 8 LEU B C 1
ATOM 731 O O . LEU B 1 8 ? -7.789 -12.219 -11.391 1 91.94 8 LEU B O 1
ATOM 735 N N . ARG B 1 9 ? -6.281 -11.938 -13.102 1 93.56 9 ARG B N 1
ATOM 736 C CA . ARG B 1 9 ? -5.621 -13.219 -12.875 1 93.56 9 ARG B CA 1
ATOM 737 C C . ARG B 1 9 ? -4.105 -13.055 -12.859 1 93.56 9 ARG B C 1
ATOM 739 O O . ARG B 1 9 ? -3.566 -12.117 -13.445 1 93.56 9 ARG B O 1
ATOM 746 N N . ARG B 1 10 ? -3.473 -14.078 -12.258 1 95.88 10 ARG B N 1
ATOM 747 C CA . ARG B 1 10 ? -2.016 -14.141 -12.227 1 95.88 10 ARG B CA 1
ATOM 748 C C . ARG B 1 10 ? -1.437 -14.148 -13.633 1 95.88 10 ARG B C 1
ATOM 750 O O . ARG B 1 10 ? -1.947 -14.844 -14.516 1 95.88 10 ARG B O 1
ATOM 757 N N . ILE B 1 11 ? -0.445 -13.383 -13.773 1 96.5 11 ILE B N 1
ATOM 758 C CA . ILE B 1 11 ? 0.273 -13.391 -15.047 1 96.5 11 ILE B CA 1
ATOM 759 C C . ILE B 1 11 ? 1.099 -14.664 -15.172 1 96.5 11 ILE B C 1
ATOM 761 O O . ILE B 1 11 ? 1.964 -14.938 -14.336 1 96.5 11 ILE B O 1
ATOM 765 N N . GLU B 1 12 ? 0.938 -15.43 -16.172 1 97.06 12 GLU B N 1
ATOM 766 C CA . GLU B 1 12 ? 1.546 -16.75 -16.312 1 97.06 12 GLU B CA 1
ATOM 767 C C . GLU B 1 12 ? 2.984 -16.641 -16.812 1 97.06 12 GLU B C 1
ATOM 769 O O . GLU B 1 12 ? 3.85 -17.422 -16.391 1 97.06 12 GLU B O 1
ATOM 774 N N . ASN B 1 13 ? 3.223 -15.812 -17.75 1 97 13 ASN B N 1
ATOM 775 C CA . ASN B 1 13 ? 4.59 -15.625 -18.219 1 97 13 ASN B CA 1
ATOM 776 C C . ASN B 1 13 ? 5.48 -15.023 -17.141 1 97 13 ASN B C 1
ATOM 778 O O . ASN B 1 13 ? 5.223 -13.914 -16.672 1 97 13 ASN B O 1
ATOM 782 N N . ALA B 1 14 ? 6.516 -15.695 -16.812 1 95.88 14 ALA B N 1
ATOM 783 C CA . ALA B 1 14 ? 7.363 -15.305 -15.688 1 95.88 14 ALA B CA 1
ATOM 784 C C . ALA B 1 14 ? 8.047 -13.961 -15.953 1 95.88 14 ALA B C 1
ATOM 786 O O . ALA B 1 14 ? 8.148 -13.125 -15.055 1 95.88 14 ALA B O 1
ATOM 787 N N . ALA B 1 15 ? 8.578 -13.867 -17.109 1 97.06 15 ALA B N 1
ATOM 788 C CA . ALA B 1 15 ? 9.273 -12.625 -17.438 1 97.06 15 ALA B CA 1
ATOM 789 C C . ALA B 1 15 ? 8.328 -11.43 -17.359 1 97.06 15 ALA B C 1
ATOM 791 O O . ALA B 1 15 ? 8.672 -10.398 -16.781 1 97.06 15 ALA B O 1
ATOM 792 N N . SER B 1 16 ? 7.141 -11.594 -17.922 1 97.88 16 SER B N 1
ATOM 793 C CA . SER B 1 16 ? 6.145 -10.531 -17.875 1 97.88 16 SER B CA 1
ATOM 794 C C . SER B 1 16 ? 5.699 -10.266 -16.438 1 97.88 16 SER B C 1
ATOM 796 O O . SER B 1 16 ? 5.484 -9.109 -16.047 1 97.88 16 SER B O 1
ATOM 798 N N . ARG B 1 17 ? 5.543 -11.297 -15.664 1 97.38 17 ARG B N 1
ATOM 799 C CA . ARG B 1 17 ? 5.137 -11.164 -14.266 1 97.38 17 ARG B CA 1
ATOM 800 C C . ARG B 1 17 ? 6.164 -10.375 -13.469 1 97.38 17 ARG B C 1
ATOM 802 O O . ARG B 1 17 ? 5.805 -9.516 -12.656 1 97.38 17 ARG B O 1
ATOM 809 N N . GLN B 1 18 ? 7.375 -10.656 -13.742 1 96.94 18 GLN B N 1
ATOM 810 C CA . GLN B 1 18 ? 8.453 -9.961 -13.039 1 96.94 18 GLN B CA 1
ATOM 811 C C . GLN B 1 18 ? 8.477 -8.477 -13.398 1 96.94 18 GLN B C 1
ATOM 813 O O . GLN B 1 18 ? 8.695 -7.629 -12.531 1 96.94 18 GLN B O 1
ATOM 818 N N . VAL B 1 19 ? 8.352 -8.219 -14.703 1 98 19 VAL B N 1
ATOM 819 C CA . VAL B 1 19 ? 8.352 -6.832 -15.156 1 98 19 VAL B CA 1
ATOM 820 C C . VAL B 1 19 ? 7.176 -6.086 -14.539 1 98 19 VAL B C 1
ATOM 822 O O . VAL B 1 19 ? 7.332 -4.969 -14.039 1 98 19 VAL B O 1
ATOM 825 N N . THR B 1 20 ? 6 -6.695 -14.586 1 97.88 20 THR B N 1
ATOM 826 C CA . THR B 1 20 ? 4.805 -6.098 -14 1 97.88 20 THR B CA 1
ATOM 827 C C . THR B 1 20 ? 5 -5.863 -12.5 1 97.88 20 THR B C 1
ATOM 829 O O . THR B 1 20 ? 4.672 -4.789 -11.992 1 97.88 20 THR B O 1
ATOM 832 N N . PHE B 1 21 ? 5.543 -6.824 -11.789 1 97.94 21 PHE B N 1
ATOM 833 C CA . PHE B 1 21 ? 5.781 -6.703 -10.352 1 97.94 21 PHE B CA 1
ATOM 834 C C . PHE B 1 21 ? 6.617 -5.469 -10.047 1 97.94 21 PHE B C 1
ATOM 836 O O . PHE B 1 21 ? 6.262 -4.668 -9.172 1 97.94 21 PHE B O 1
ATOM 843 N N . SER B 1 22 ? 7.652 -5.316 -10.797 1 97.62 22 SER B N 1
ATOM 844 C CA . SER B 1 22 ? 8.562 -4.199 -10.555 1 97.62 22 SER B CA 1
ATOM 845 C C . SER B 1 22 ? 7.867 -2.863 -10.781 1 97.62 22 SER B C 1
ATOM 847 O O . SER B 1 22 ? 8 -1.944 -9.969 1 97.62 22 SER B O 1
ATOM 849 N N . LYS B 1 23 ? 7.195 -2.812 -11.852 1 98.19 23 LYS B N 1
ATOM 850 C CA . LYS B 1 23 ? 6.535 -1.561 -12.203 1 98.19 23 LYS B CA 1
ATOM 851 C C . LYS B 1 23 ? 5.441 -1.209 -11.203 1 98.19 23 LYS B C 1
ATOM 853 O O . LYS B 1 23 ? 5.398 -0.086 -10.695 1 98.19 23 LYS B O 1
ATOM 858 N N . ARG B 1 24 ? 4.652 -2.17 -10.945 1 98.44 24 ARG B N 1
ATOM 859 C CA . ARG B 1 24 ? 3.512 -1.9 -10.07 1 98.44 24 ARG B CA 1
ATOM 860 C C . ARG B 1 24 ? 3.965 -1.684 -8.633 1 98.44 24 ARG B C 1
ATOM 862 O O . ARG B 1 24 ? 3.375 -0.884 -7.902 1 98.44 24 ARG B O 1
ATOM 869 N N . ARG B 1 25 ? 4.879 -2.443 -8.234 1 97.62 25 ARG B N 1
ATOM 870 C CA . ARG B 1 25 ? 5.43 -2.236 -6.898 1 97.62 25 ARG B CA 1
ATOM 871 C C . ARG B 1 25 ? 5.895 -0.796 -6.711 1 97.62 25 ARG B C 1
ATOM 873 O O . ARG B 1 25 ? 5.527 -0.141 -5.734 1 97.62 25 ARG B O 1
ATOM 880 N N . ASN B 1 26 ? 6.707 -0.354 -7.66 1 97.81 26 ASN B N 1
ATOM 881 C CA . ASN B 1 26 ? 7.203 1.015 -7.582 1 97.81 26 ASN B CA 1
ATOM 882 C C . ASN B 1 26 ? 6.062 2.027 -7.582 1 97.81 26 ASN B C 1
ATOM 884 O O . ASN B 1 26 ? 6.098 3.01 -6.836 1 97.81 26 ASN B O 1
ATOM 888 N N . GLY B 1 27 ? 5.117 1.771 -8.43 1 98.06 27 GLY B N 1
ATOM 889 C CA . GLY B 1 27 ? 3.959 2.648 -8.469 1 98.06 27 GLY B CA 1
ATOM 890 C C . GLY B 1 27 ? 3.193 2.684 -7.164 1 98.06 27 GLY B C 1
ATOM 891 O O . GLY B 1 27 ? 2.764 3.75 -6.719 1 98.06 27 GLY B O 1
ATOM 892 N N . LEU B 1 28 ? 2.988 1.555 -6.562 1 98.19 28 LEU B N 1
ATOM 893 C CA . LEU B 1 28 ? 2.266 1.441 -5.301 1 98.19 28 LEU B CA 1
ATOM 894 C C . LEU B 1 28 ? 2.98 2.209 -4.195 1 98.19 28 LEU B C 1
ATOM 896 O O . LEU B 1 28 ? 2.348 2.949 -3.438 1 98.19 28 LEU B O 1
ATOM 900 N N . LEU B 1 29 ? 4.301 2.064 -4.152 1 97.38 29 LEU B N 1
ATOM 901 C CA . LEU B 1 29 ? 5.094 2.76 -3.145 1 97.38 29 LEU B CA 1
ATOM 902 C C . LEU B 1 29 ? 5.008 4.27 -3.334 1 97.38 29 LEU B C 1
ATOM 904 O O . LEU B 1 29 ? 4.871 5.016 -2.361 1 97.38 29 LEU B O 1
ATOM 908 N N . LYS B 1 30 ? 5.047 4.688 -4.543 1 97.38 30 LYS B N 1
ATOM 909 C CA . LYS B 1 30 ? 4.941 6.113 -4.848 1 97.38 30 LYS B CA 1
ATOM 910 C C . LYS B 1 30 ? 3.584 6.664 -4.426 1 97.38 30 LYS B C 1
ATOM 912 O O . LYS B 1 30 ? 3.506 7.738 -3.824 1 97.38 30 LYS B O 1
ATOM 917 N N . LYS B 1 31 ? 2.637 5.934 -4.766 1 97.94 31 LYS B N 1
ATOM 918 C CA . LYS B 1 31 ? 1.289 6.391 -4.441 1 97.94 31 LYS B CA 1
ATOM 919 C C . LYS B 1 31 ? 1.073 6.441 -2.934 1 97.94 31 LYS B C 1
ATOM 921 O O . LYS B 1 31 ? 0.343 7.297 -2.432 1 97.94 31 LYS B O 1
ATOM 926 N N . ALA B 1 32 ? 1.604 5.492 -2.215 1 97.38 32 ALA B N 1
ATOM 927 C CA . ALA B 1 32 ? 1.529 5.508 -0.757 1 97.38 32 ALA B CA 1
ATOM 928 C C . ALA B 1 32 ? 2.189 6.758 -0.186 1 97.38 32 ALA B C 1
ATOM 930 O O . ALA B 1 32 ? 1.637 7.406 0.705 1 97.38 32 ALA B O 1
ATOM 931 N N . PHE B 1 33 ? 3.336 7.082 -0.633 1 96.12 33 PHE B N 1
ATOM 932 C CA . PHE B 1 33 ? 4.051 8.281 -0.215 1 96.12 33 PHE B CA 1
ATOM 933 C C . PHE B 1 33 ? 3.23 9.531 -0.509 1 96.12 33 PHE B C 1
ATOM 935 O O . PHE B 1 33 ? 3.088 10.406 0.351 1 96.12 33 PHE B O 1
ATOM 942 N N . GLU B 1 34 ? 2.771 9.609 -1.692 1 97.06 34 GLU B N 1
ATOM 943 C CA . GLU B 1 34 ? 1.979 10.766 -2.094 1 97.06 34 GLU B CA 1
ATOM 944 C C . GLU B 1 34 ? 0.761 10.945 -1.191 1 97.06 34 GLU B C 1
ATOM 946 O O . GLU B 1 34 ? 0.454 12.055 -0.762 1 97.06 34 GLU B O 1
ATOM 951 N N . LEU B 1 35 ? 0.093 9.836 -1.014 1 96.88 35 LEU B N 1
ATOM 952 C CA . LEU B 1 35 ? -1.078 9.891 -0.145 1 96.88 35 LEU B CA 1
ATOM 953 C C . LEU B 1 35 ? -0.707 10.438 1.231 1 96.88 35 LEU B C 1
ATOM 955 O O . LEU B 1 35 ? -1.411 11.281 1.781 1 96.88 35 LEU B O 1
ATOM 959 N N . SER B 1 36 ? 0.385 9.906 1.78 1 95.62 36 SER B N 1
ATOM 960 C CA . SER B 1 36 ? 0.814 10.32 3.113 1 95.62 36 SER B CA 1
ATOM 961 C C . SER B 1 36 ? 1.085 11.82 3.17 1 95.62 36 SER B C 1
ATOM 963 O O . SER B 1 36 ? 0.735 12.484 4.148 1 95.62 36 SER B O 1
ATOM 965 N N . VAL B 1 37 ? 1.643 12.398 2.17 1 95.31 37 VAL B N 1
ATOM 966 C CA . VAL B 1 37 ? 2.023 13.812 2.154 1 95.31 37 VAL B CA 1
ATOM 967 C C . VAL B 1 37 ? 0.805 14.672 1.837 1 95.31 37 VAL B C 1
ATOM 969 O O . VAL B 1 37 ? 0.528 15.648 2.535 1 95.31 37 VAL B O 1
ATOM 972 N N . LEU B 1 38 ? 0.06 14.305 0.848 1 96.06 38 LEU B N 1
ATOM 973 C CA . LEU B 1 38 ? -1.073 15.109 0.409 1 96.06 38 LEU B CA 1
ATOM 974 C C . LEU B 1 38 ? -2.109 15.242 1.521 1 96.06 38 LEU B C 1
ATOM 976 O O . LEU B 1 38 ? -2.709 16.312 1.692 1 96.06 38 LEU B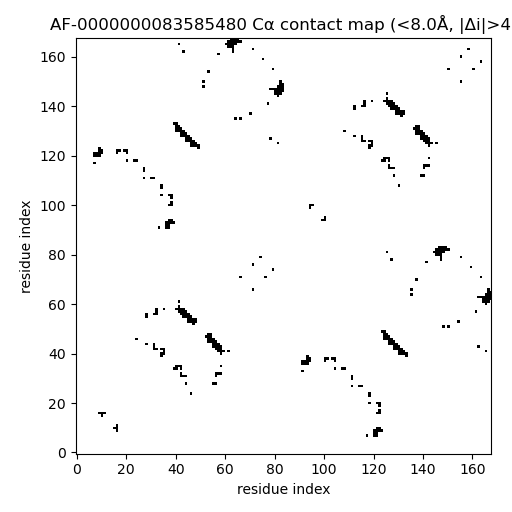 O 1
ATOM 980 N N . CYS B 1 39 ? -2.248 14.148 2.191 1 96.81 39 CYS B N 1
ATOM 981 C CA . CYS B 1 39 ? -3.365 14.133 3.127 1 96.81 39 CYS B CA 1
ATOM 982 C C . CYS B 1 39 ? -2.871 14.148 4.57 1 96.81 39 CYS B C 1
ATOM 984 O O . CYS B 1 39 ? -3.67 14.078 5.504 1 96.81 39 CYS B O 1
ATOM 986 N N . ASP B 1 40 ? -1.608 14.172 4.742 1 94.06 40 ASP B N 1
ATOM 987 C CA . ASP B 1 40 ? -1.025 14.211 6.078 1 94.06 40 ASP B CA 1
ATOM 988 C C . ASP B 1 40 ? -1.552 13.07 6.941 1 94.06 40 ASP B C 1
ATOM 990 O O . ASP B 1 40 ? -2.053 13.297 8.047 1 94.06 40 ASP B O 1
ATOM 994 N N . VAL B 1 41 ? -1.449 11.914 6.414 1 93.5 41 VAL B N 1
ATOM 995 C CA . VAL B 1 41 ? -1.93 10.734 7.113 1 93.5 41 VAL B CA 1
ATOM 996 C C . VAL B 1 41 ? -0.801 9.711 7.234 1 93.5 41 VAL B C 1
ATOM 998 O O . VAL B 1 41 ? 0.234 9.836 6.578 1 93.5 41 VAL B O 1
ATOM 1001 N N . GLU B 1 42 ? -1.047 8.766 8.062 1 90.06 42 GLU B N 1
ATOM 1002 C CA . GLU B 1 42 ? -0.089 7.684 8.258 1 90.06 42 GLU B CA 1
ATOM 1003 C C . GLU B 1 42 ? -0.392 6.512 7.328 1 90.06 42 GLU B C 1
ATOM 1005 O O . GLU B 1 42 ? -1.528 6.035 7.27 1 90.06 42 GLU B O 1
ATOM 1010 N N . VAL B 1 43 ? 0.592 6.109 6.648 1 93.25 43 VAL B N 1
ATOM 1011 C CA . VAL B 1 43 ? 0.49 4.992 5.711 1 93.25 43 VAL B CA 1
ATOM 1012 C C . VAL B 1 43 ? 1.663 4.039 5.918 1 93.25 43 VAL B C 1
ATOM 1014 O O . VAL B 1 43 ? 2.803 4.473 6.098 1 93.25 43 VAL B O 1
ATOM 1017 N N . ALA B 1 44 ? 1.373 2.77 5.938 1 90.81 44 ALA B N 1
ATOM 1018 C CA . ALA B 1 44 ? 2.389 1.72 5.934 1 90.81 44 ALA B CA 1
ATOM 1019 C C . ALA B 1 44 ? 2.094 0.678 4.855 1 90.81 44 ALA B C 1
ATOM 1021 O O . ALA B 1 44 ? 0.944 0.267 4.68 1 90.81 44 ALA B O 1
ATOM 1022 N N . LEU B 1 45 ? 3.115 0.284 4.133 1 92.75 45 LEU B N 1
ATOM 1023 C CA . LEU B 1 45 ? 2.984 -0.654 3.025 1 92.75 45 LEU B CA 1
ATOM 1024 C C . LEU B 1 45 ? 4.145 -1.641 3.008 1 92.75 45 LEU B C 1
ATOM 1026 O O . LEU B 1 45 ? 5.301 -1.251 3.199 1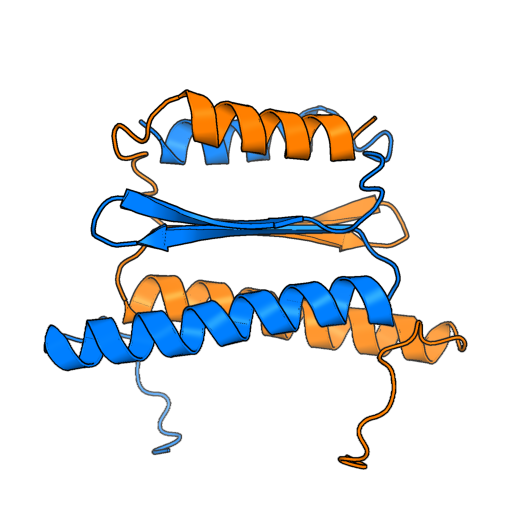 92.75 45 LEU B O 1
ATOM 1030 N N . MET B 1 46 ? 3.787 -2.881 2.771 1 91.88 46 MET B N 1
ATOM 1031 C CA . MET B 1 46 ? 4.785 -3.934 2.619 1 91.88 46 MET B CA 1
ATOM 1032 C C . MET B 1 46 ? 4.484 -4.797 1.397 1 91.88 46 MET B C 1
ATOM 1034 O O . MET B 1 46 ? 3.352 -5.242 1.211 1 91.88 46 MET B O 1
ATOM 1038 N N . VAL B 1 47 ? 5.473 -5.043 0.669 1 92.81 47 VAL B N 1
ATOM 1039 C CA . VAL B 1 47 ? 5.367 -5.914 -0.497 1 92.81 47 VAL B CA 1
ATOM 1040 C C . VAL B 1 47 ? 6.512 -6.926 -0.489 1 92.81 47 VAL B C 1
ATOM 1042 O O . VAL B 1 47 ? 7.68 -6.551 -0.342 1 92.81 47 VAL B O 1
ATOM 1045 N N . PHE B 1 48 ? 6.176 -8.078 -0.698 1 90.19 48 PHE B N 1
ATOM 1046 C CA . PHE B 1 48 ? 7.195 -9.117 -0.771 1 90.19 48 PHE B CA 1
ATOM 1047 C C . PHE B 1 48 ? 7.355 -9.617 -2.201 1 90.19 48 PHE B C 1
ATOM 1049 O O . PHE B 1 48 ? 6.367 -9.883 -2.887 1 90.19 48 PHE B O 1
ATOM 1056 N N . SER B 1 49 ? 8.609 -9.734 -2.529 1 89.75 49 SER B N 1
ATOM 1057 C CA . SER B 1 49 ? 8.859 -10.367 -3.824 1 89.75 49 SER B CA 1
ATOM 1058 C C . SER B 1 49 ? 8.672 -11.875 -3.75 1 89.75 49 SER B C 1
ATOM 1060 O O . SER B 1 49 ? 8.625 -12.445 -2.658 1 89.75 49 SER B O 1
ATOM 1062 N N . PRO B 1 50 ? 8.633 -12.469 -5 1 87.94 50 PRO B N 1
ATOM 1063 C CA . PRO B 1 50 ? 8.555 -13.93 -5.012 1 87.94 50 PRO B CA 1
ATOM 1064 C C . PRO B 1 50 ? 9.773 -14.586 -4.355 1 87.94 50 PRO B C 1
ATOM 1066 O O . PRO B 1 50 ? 9.664 -15.688 -3.814 1 87.94 50 PRO B O 1
ATOM 1069 N N . THR B 1 51 ? 10.852 -13.93 -4.391 1 87.44 51 THR B N 1
ATOM 1070 C CA . THR B 1 51 ? 12.07 -14.477 -3.809 1 87.44 51 THR B CA 1
ATOM 1071 C C . THR B 1 51 ? 12.148 -14.156 -2.318 1 87.44 51 THR B C 1
ATOM 1073 O O . THR B 1 51 ? 13.102 -14.555 -1.644 1 87.44 51 THR B O 1
ATOM 1076 N N . GLY B 1 52 ? 11.227 -13.305 -1.774 1 81.56 52 GLY B N 1
ATOM 1077 C CA . GLY B 1 52 ? 11.18 -13.023 -0.348 1 81.56 52 GLY B CA 1
ATOM 1078 C C . GLY B 1 52 ? 11.758 -11.664 0.015 1 81.56 52 GLY B C 1
ATOM 1079 O O . GLY B 1 52 ? 11.852 -11.32 1.194 1 81.56 52 GLY B O 1
ATOM 1080 N N . ARG B 1 53 ? 12.188 -11 -1.002 1 86.69 53 ARG B N 1
ATOM 1081 C CA . ARG B 1 53 ? 12.695 -9.656 -0.729 1 86.69 53 ARG B CA 1
ATOM 1082 C C . ARG B 1 53 ? 11.57 -8.719 -0.319 1 86.69 53 ARG B C 1
ATOM 1084 O O . ARG B 1 53 ? 10.516 -8.688 -0.954 1 86.69 53 ARG B O 1
ATOM 1091 N N . LEU B 1 54 ? 11.836 -7.941 0.813 1 85.56 54 LEU B N 1
ATOM 1092 C CA . LEU B 1 54 ? 10.82 -7.035 1.337 1 85.56 54 LEU B CA 1
ATOM 1093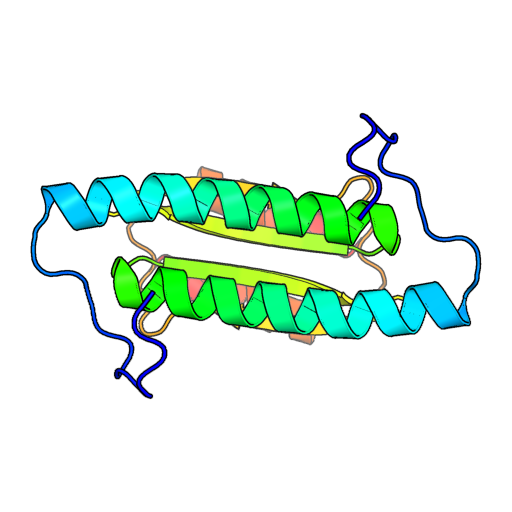 C C . LEU B 1 54 ? 11.008 -5.625 0.779 1 85.56 54 LEU B C 1
ATOM 1095 O O . LEU B 1 54 ? 12.125 -5.098 0.776 1 85.56 54 LEU B O 1
ATOM 1099 N N . TYR B 1 55 ? 9.984 -4.996 0.201 1 91.38 55 TYR B N 1
ATOM 1100 C CA . TYR B 1 55 ? 9.859 -3.58 -0.119 1 91.38 55 TYR B CA 1
ATOM 1101 C C . TYR B 1 55 ? 8.852 -2.898 0.799 1 91.38 55 TYR B C 1
ATOM 1103 O O . TYR B 1 55 ? 7.77 -3.432 1.042 1 91.38 55 TYR B O 1
ATOM 1111 N N . GLU B 1 56 ? 9.219 -1.747 1.327 1 88.69 56 GLU B N 1
ATOM 1112 C CA . GLU B 1 56 ? 8.305 -1.165 2.303 1 88.69 56 GLU B CA 1
ATOM 1113 C C . GLU B 1 56 ? 8.32 0.359 2.236 1 88.69 56 GLU B C 1
ATOM 1115 O O . GLU B 1 56 ? 9.258 0.952 1.697 1 88.69 56 GLU B O 1
ATOM 1120 N N . PHE B 1 57 ? 7.238 0.942 2.707 1 90.81 57 PHE B N 1
ATOM 1121 C CA . PHE B 1 57 ? 7.051 2.371 2.93 1 90.81 57 PHE B CA 1
ATOM 1122 C C . PHE B 1 57 ? 6.293 2.619 4.227 1 90.81 57 PHE B C 1
ATOM 1124 O O . PHE B 1 57 ? 5.344 1.898 4.547 1 90.81 57 PHE B O 1
ATOM 1131 N N . ALA B 1 58 ? 6.816 3.545 4.996 1 88.12 58 ALA B N 1
ATOM 1132 C CA . ALA B 1 58 ? 6.113 4.027 6.18 1 88.12 58 ALA B CA 1
ATOM 1133 C C . ALA B 1 58 ? 6.215 5.547 6.301 1 88.12 58 ALA B C 1
ATOM 1135 O O . ALA B 1 58 ? 7.289 6.117 6.094 1 88.12 58 ALA B O 1
ATOM 1136 N N . SER B 1 59 ? 5.004 6.203 6.434 1 87.56 59 SER B N 1
ATOM 1137 C CA . SER B 1 59 ? 4.98 7.656 6.559 1 87.56 59 SER B CA 1
ATOM 1138 C C . SER B 1 59 ? 5.863 8.125 7.711 1 87.56 59 SER B C 1
ATOM 1140 O O . SER B 1 59 ? 6.098 7.379 8.664 1 87.56 59 SER B O 1
ATOM 1142 N N . ALA B 1 60 ? 6.332 9.516 7.465 1 65.12 60 ALA B N 1
ATOM 1143 C CA . ALA B 1 60 ? 7.223 10.109 8.461 1 65.12 60 ALA B CA 1
ATOM 1144 C C . ALA B 1 60 ? 6.477 10.398 9.758 1 65.12 60 ALA B C 1
ATOM 1146 O O . ALA B 1 60 ? 5.352 10.914 9.734 1 65.12 60 ALA B O 1
ATOM 1147 N N . GLY B 1 61 ? 7.035 10.344 10.781 1 57.31 61 GLY B N 1
ATOM 1148 C CA . GLY B 1 61 ? 6.504 10.688 12.086 1 57.31 61 GLY B CA 1
ATOM 1149 C C . GLY B 1 61 ? 5.488 9.688 12.602 1 57.31 61 GLY B C 1
ATOM 1150 O O . GLY B 1 61 ? 4.684 10.008 13.484 1 57.31 61 GLY B O 1
ATOM 1151 N N . TRP B 1 62 ? 5.219 8.859 11.875 1 49.31 62 TRP B N 1
ATOM 1152 C CA . TRP B 1 62 ? 4.277 7.828 12.305 1 49.31 62 TRP B CA 1
ATOM 1153 C C . TRP B 1 62 ? 4.305 7.672 13.82 1 49.31 62 TRP B C 1
ATOM 1155 O O . TRP B 1 62 ? 5.297 7.207 14.391 1 49.31 62 TRP B O 1
ATOM 1165 N N . ASN B 1 63 ? 3.697 8.75 14.422 1 43.19 63 ASN B N 1
ATOM 1166 C CA . ASN B 1 63 ? 3.387 8.625 15.844 1 43.19 63 ASN B CA 1
ATOM 1167 C C . ASN B 1 63 ? 2.104 7.828 16.062 1 43.19 63 ASN B C 1
ATOM 1169 O O . ASN B 1 63 ? 1.031 8.227 15.609 1 43.19 63 ASN B O 1
ATOM 1173 N N . PRO B 1 64 ? 2.127 6.68 16.391 1 43.28 64 PRO B N 1
ATOM 1174 C CA . PRO B 1 64 ? 0.93 5.84 16.484 1 43.28 64 PRO B CA 1
ATOM 1175 C C . PRO B 1 64 ? -0.21 6.527 17.234 1 43.28 64 PRO B C 1
ATOM 1177 O O . PRO B 1 64 ? 0.001 7.066 18.328 1 43.28 64 PRO B O 1
ATOM 1180 N N . PRO B 1 65 ? -1.059 7.34 16.594 1 41.66 65 PRO B N 1
ATOM 1181 C CA . PRO B 1 65 ? -2.139 7.664 17.531 1 41.66 65 PRO B CA 1
ATOM 1182 C C . PRO B 1 65 ? -2.551 6.469 18.391 1 41.66 65 PRO B C 1
ATOM 1184 O O . PRO B 1 65 ? -2.275 5.32 18.031 1 41.66 65 PRO B O 1
ATOM 1187 N N . SER B 1 66 ? -2.98 6.633 19.672 1 43.72 66 SER B N 1
ATOM 1188 C CA . SER B 1 66 ? -3.613 5.648 20.547 1 43.72 66 SER B CA 1
ATOM 1189 C C . SER B 1 66 ? -4.547 4.734 19.766 1 43.72 66 SER B C 1
ATOM 1191 O O . SER B 1 66 ? -5.723 5.055 19.562 1 43.72 66 SER B O 1
ATOM 1193 N N . THR B 1 67 ? -4.367 4.457 18.5 1 49.31 67 THR B N 1
ATOM 1194 C CA . THR B 1 67 ? -5.32 3.525 17.906 1 49.31 67 THR B CA 1
ATOM 1195 C C . THR B 1 67 ? -5.445 2.266 18.766 1 49.31 67 THR B C 1
ATOM 1197 O O . THR B 1 67 ? -4.473 1.829 19.375 1 49.31 67 THR B O 1
ATOM 1200 N N . PRO B 1 68 ? -6.645 1.894 18.953 1 50.84 68 PRO B N 1
ATOM 1201 C CA . PRO B 1 68 ? -6.82 0.755 19.859 1 50.84 68 PRO B CA 1
ATOM 1202 C C . PRO B 1 68 ? -5.902 -0.415 19.531 1 50.84 68 PRO B C 1
ATOM 1204 O O . PRO B 1 68 ? -5.66 -0.696 18.359 1 50.84 68 PRO B O 1
ATOM 1207 N N . PRO B 1 69 ? -5.016 -0.739 20.406 1 52.97 69 PRO B N 1
ATOM 1208 C CA . PRO B 1 69 ? -4.07 -1.86 20.375 1 52.97 69 PRO B CA 1
ATOM 1209 C C . PRO B 1 69 ? -4.613 -3.068 19.625 1 52.97 69 PRO B C 1
ATOM 1211 O O . PRO B 1 69 ? -3.844 -3.809 19 1 52.97 69 PRO B O 1
ATOM 1214 N N . LEU B 1 70 ? -5.848 -3.1 19.594 1 57.75 70 LEU B N 1
ATOM 1215 C CA . LEU B 1 70 ? -6.406 -4.336 19.062 1 57.75 70 LEU B CA 1
ATOM 1216 C C . LEU B 1 70 ? -6.273 -4.379 17.547 1 57.75 70 LEU B C 1
ATOM 1218 O O . LEU B 1 70 ? -5.965 -5.43 16.969 1 57.75 70 LEU B O 1
ATOM 1222 N N . GLU B 1 71 ? -6.609 -3.281 16.922 1 60.88 71 GLU B N 1
ATOM 1223 C CA . GLU B 1 71 ? -6.547 -3.297 15.461 1 60.88 71 GLU B CA 1
ATOM 1224 C C . GLU B 1 71 ? -5.113 -3.484 14.969 1 60.88 71 GLU B C 1
ATOM 1226 O O . GLU B 1 71 ? -4.871 -4.227 14.016 1 60.88 71 GLU B O 1
ATOM 1231 N N . PHE B 1 72 ? -4.328 -2.906 15.68 1 61.88 72 PHE B N 1
ATOM 1232 C CA . PHE B 1 72 ? -2.914 -3.043 15.352 1 61.88 72 PHE B CA 1
ATOM 1233 C C . PHE B 1 72 ? -2.439 -4.473 15.586 1 61.88 72 PHE B C 1
ATOM 1235 O O . PHE B 1 72 ? -1.641 -5 14.812 1 61.88 72 PHE B O 1
ATOM 1242 N N . GLU B 1 73 ? -2.889 -4.879 16.719 1 62.41 73 GLU B N 1
ATOM 1243 C CA . GLU B 1 73 ? -2.527 -6.254 17.047 1 62.41 73 GLU B CA 1
ATOM 1244 C C . GLU B 1 73 ? -3.006 -7.227 15.977 1 62.41 73 GLU B C 1
ATOM 1246 O O . GLU B 1 73 ? -2.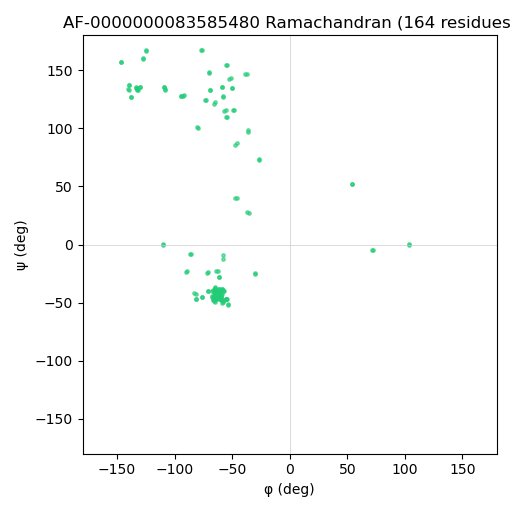293 -8.172 15.625 1 62.41 73 GLU B O 1
ATOM 1251 N N . ASN B 1 74 ? -4.203 -6.887 15.555 1 62.5 74 ASN B N 1
ATOM 1252 C CA . ASN B 1 74 ? -4.742 -7.754 14.508 1 62.5 74 ASN B CA 1
ATOM 1253 C C . ASN B 1 74 ? -3.926 -7.656 13.227 1 62.5 74 ASN B C 1
ATOM 1255 O O . ASN B 1 74 ? -3.678 -8.672 12.562 1 62.5 74 ASN B O 1
ATOM 1259 N N . PHE B 1 75 ? -3.596 -6.484 12.992 1 64.44 75 PHE B N 1
ATOM 1260 C CA . PHE B 1 75 ? -2.789 -6.297 11.797 1 64.44 75 PHE B CA 1
ATOM 1261 C C . PHE B 1 75 ? -1.417 -6.938 11.953 1 64.44 75 PHE B C 1
ATOM 1263 O O . PHE B 1 75 ? -0.922 -7.598 11.039 1 64.44 75 PHE B O 1
ATOM 1270 N N . THR B 1 76 ? -0.853 -6.641 13.109 1 64.25 76 THR B N 1
ATOM 1271 C CA . THR B 1 76 ? 0.448 -7.242 13.383 1 64.25 76 THR B CA 1
ATOM 1272 C C . THR B 1 76 ? 0.359 -8.766 13.344 1 64.25 76 THR B C 1
ATOM 1274 O O . THR B 1 76 ? 1.277 -9.43 12.859 1 64.25 76 THR B O 1
ATOM 1277 N N . GLN B 1 77 ? -0.74 -9.188 13.891 1 63.59 77 GLN B N 1
ATOM 1278 C CA . GLN B 1 77 ? -0.938 -10.633 13.859 1 63.59 77 GLN B CA 1
ATOM 1279 C C . GLN B 1 77 ? -1.092 -11.133 12.422 1 63.59 77 GLN B C 1
ATOM 1281 O O . GLN B 1 77 ? -0.569 -12.188 12.07 1 63.59 77 GLN B O 1
ATOM 1286 N N . LYS B 1 78 ? -1.836 -10.32 11.797 1 62.25 78 LYS B N 1
ATOM 1287 C CA . LYS B 1 78 ? -2.016 -10.688 10.398 1 62.25 78 LYS B CA 1
ATOM 1288 C C . LYS B 1 78 ? -0.688 -10.664 9.648 1 62.25 78 LYS B C 1
ATOM 1290 O O . LYS B 1 78 ? -0.405 -11.555 8.844 1 62.25 78 LYS B O 1
ATOM 1295 N N . VAL B 1 79 ? 0.03 -9.57 10.031 1 63.38 79 VAL B N 1
ATOM 1296 C CA . VAL B 1 79 ? 1.339 -9.438 9.398 1 63.38 79 VAL B CA 1
ATOM 1297 C C . VAL B 1 79 ? 2.254 -10.57 9.859 1 63.38 79 VAL B C 1
ATOM 1299 O O . VAL B 1 79 ? 3.082 -11.062 9.086 1 63.38 79 VAL B O 1
ATOM 1302 N N . GLU B 1 80 ? 2.043 -10.836 11.219 1 60.59 80 GLU B N 1
ATOM 1303 C CA . GLU B 1 80 ? 2.807 -11.945 11.789 1 60.59 80 GLU B CA 1
ATOM 1304 C C . GLU B 1 80 ? 2.443 -13.266 11.117 1 60.59 80 GLU B C 1
ATOM 1306 O O . GLU B 1 80 ? 3.307 -14.125 10.906 1 60.59 80 GLU B O 1
ATOM 1311 N N . LYS B 1 81 ? 1.186 -13.492 10.828 1 56.69 81 LYS B N 1
ATOM 1312 C CA . LYS B 1 81 ? 0.722 -14.719 10.188 1 56.69 81 LYS B CA 1
ATOM 1313 C C . LYS B 1 81 ? 1.155 -14.781 8.727 1 56.69 81 LYS B C 1
ATOM 1315 O O . LYS B 1 81 ? 1.283 -15.867 8.156 1 56.69 81 LYS B O 1
ATOM 1320 N N . MET B 1 82 ? 1.396 -13.641 8.188 1 53.38 82 MET B N 1
ATOM 1321 C CA . MET B 1 82 ? 1.923 -13.578 6.824 1 53.38 82 MET B CA 1
ATOM 1322 C C . MET B 1 82 ? 3.307 -14.219 6.746 1 53.38 82 MET B C 1
ATOM 1324 O O . MET B 1 82 ? 3.723 -14.672 5.68 1 53.38 82 MET B O 1
ATOM 1328 N N . GLN B 1 83 ? 3.982 -14.273 7.898 1 47.03 83 GLN B N 1
ATOM 1329 C CA . GLN B 1 83 ? 5.359 -14.75 7.969 1 47.03 83 GLN B CA 1
ATOM 1330 C C . GLN B 1 83 ? 5.41 -16.266 8.195 1 47.03 83 GLN B C 1
ATOM 1332 O O . GLN B 1 83 ? 6.449 -16.891 7.996 1 47.03 83 GLN B O 1
ATOM 1337 N N . CYS B 1 84 ? 4.266 -16.812 8.773 1 40.81 84 CYS B N 1
ATOM 1338 C CA . CYS B 1 84 ? 4.336 -18.234 9.07 1 40.81 84 CYS B CA 1
ATOM 1339 C C . CYS B 1 84 ? 3.809 -19.062 7.906 1 40.81 84 CYS B C 1
ATOM 1341 O O . CYS B 1 84 ? 2.865 -18.656 7.227 1 40.81 84 CYS B O 1
#

Organism: NCBI:txid337451